Protein AF-A0A938R4E0-F1 (afdb_monomer)

Radius of gyration: 23.18 Å; Cα contacts (8 Å, |Δi|>4): 31; chains: 1; bounding box: 56×51×52 Å

Sequence (113 aa):
MLTLLISFLPQEAWILVLMAGGFLIMLGFRKLGFSLVGIMILLAIFFPFLESFVLALPAEIQGLLFLVFCFFVVRLLLGRRIFENILSRLIYDLIKIPFKFVAWFFRVPNRRA

Structure (mmCIF, N/CA/C/O backbone):
data_AF-A0A938R4E0-F1
#
_entry.id   AF-A0A938R4E0-F1
#
loop_
_atom_site.group_PDB
_atom_site.id
_atom_site.type_symbol
_atom_site.label_atom_id
_atom_site.label_alt_id
_atom_site.label_comp_id
_atom_site.label_asym_id
_atom_site.label_entity_id
_atom_site.label_seq_id
_atom_site.pdbx_PDB_ins_code
_atom_site.Cartn_x
_atom_site.Cartn_y
_atom_site.Cartn_z
_atom_site.occupancy
_atom_site.B_iso_or_equiv
_atom_site.auth_seq_id
_atom_site.auth_comp_id
_atom_site.auth_asym_id
_atom_site.auth_atom_id
_atom_site.pdbx_PDB_model_num
ATOM 1 N N . MET A 1 1 ? -4.375 -13.264 -14.484 1.00 43.12 1 MET A N 1
ATOM 2 C CA . MET A 1 1 ? -4.999 -12.601 -13.313 1.00 43.12 1 MET A CA 1
ATOM 3 C C . MET A 1 1 ? -4.132 -11.488 -12.730 1.00 43.12 1 MET A C 1
ATOM 5 O O . MET A 1 1 ? -4.697 -10.517 -12.258 1.00 43.12 1 MET A O 1
ATOM 9 N N . LEU A 1 2 ? -2.799 -11.529 -12.834 1.00 39.94 2 LEU A N 1
ATOM 10 C CA . LEU A 1 2 ? -1.953 -10.389 -12.445 1.00 39.94 2 LEU A CA 1
ATOM 11 C C . LEU A 1 2 ? -2.058 -9.174 -13.388 1.00 39.94 2 LEU A C 1
ATOM 13 O O . LEU A 1 2 ? -1.941 -8.032 -12.957 1.00 39.94 2 LEU A O 1
ATOM 17 N N . THR A 1 3 ? -2.436 -9.413 -14.645 1.00 46.31 3 THR A N 1
ATOM 18 C CA . THR A 1 3 ? -2.937 -8.389 -15.574 1.00 46.31 3 THR A CA 1
ATOM 19 C C . THR A 1 3 ? -4.152 -7.627 -15.033 1.00 46.31 3 THR A C 1
ATOM 21 O O . THR A 1 3 ? -4.302 -6.452 -15.350 1.00 46.31 3 THR A O 1
ATOM 24 N N . LEU A 1 4 ? -4.988 -8.236 -14.175 1.00 45.22 4 LEU A N 1
ATOM 25 C CA . LEU A 1 4 ? -6.089 -7.533 -13.494 1.00 45.22 4 LEU A CA 1
ATOM 26 C C . LEU A 1 4 ? -5.579 -6.614 -12.374 1.00 45.22 4 LEU A C 1
ATOM 28 O O . LEU A 1 4 ? -6.145 -5.562 -12.121 1.00 45.22 4 LEU A O 1
ATOM 32 N N . LEU A 1 5 ? -4.473 -6.982 -11.732 1.00 44.59 5 LEU A N 1
ATOM 33 C CA . LEU A 1 5 ? -3.858 -6.228 -10.639 1.00 44.59 5 LEU A CA 1
ATOM 34 C C . LEU A 1 5 ? -3.140 -4.967 -11.130 1.00 44.59 5 LEU A C 1
ATOM 36 O O . LEU A 1 5 ? -3.284 -3.903 -10.535 1.00 44.59 5 LEU A O 1
ATOM 40 N N . ILE A 1 6 ? -2.436 -5.076 -12.258 1.00 50.53 6 ILE A N 1
ATOM 41 C CA . ILE A 1 6 ? -1.841 -3.928 -12.954 1.00 50.53 6 ILE A CA 1
ATOM 42 C C . ILE A 1 6 ? -2.929 -3.062 -13.609 1.00 50.53 6 ILE A C 1
ATOM 44 O O . ILE A 1 6 ? -2.768 -1.853 -13.663 1.00 50.53 6 ILE A O 1
ATOM 48 N N . SER A 1 7 ? -4.072 -3.623 -14.024 1.00 45.19 7 SER A N 1
ATOM 49 C CA . SER A 1 7 ? -5.196 -2.818 -14.543 1.00 45.19 7 SER A CA 1
AT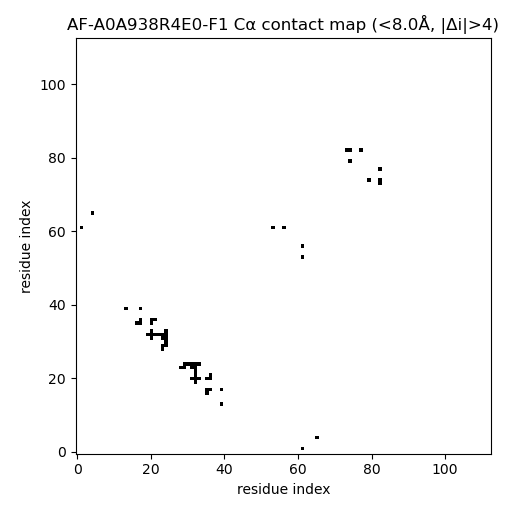OM 50 C C . SER A 1 7 ? -6.081 -2.177 -13.468 1.00 45.19 7 SER A C 1
ATOM 52 O O . SER A 1 7 ? -6.892 -1.316 -13.800 1.00 45.19 7 SER A O 1
ATOM 54 N N . PHE A 1 8 ? -5.908 -2.514 -12.184 1.00 46.16 8 PHE A N 1
ATOM 55 C CA . PHE A 1 8 ? -6.545 -1.776 -11.084 1.00 46.16 8 PHE A CA 1
ATOM 56 C C . PHE A 1 8 ? -5.854 -0.441 -10.777 1.00 46.16 8 PHE A C 1
ATOM 58 O O . PHE A 1 8 ? -6.477 0.438 -10.179 1.00 46.16 8 PHE A O 1
ATOM 65 N N . LEU A 1 9 ? -4.598 -0.264 -11.199 1.00 51.00 9 LEU A N 1
ATOM 66 C CA . LEU A 1 9 ? -3.961 1.045 -11.272 1.00 51.00 9 LEU A CA 1
ATOM 67 C C . LEU A 1 9 ? -3.902 1.440 -12.751 1.00 51.00 9 LEU A C 1
ATOM 69 O O . LEU A 1 9 ? -2.965 1.031 -13.437 1.00 51.00 9 LEU A O 1
ATOM 73 N N . PRO A 1 10 ? -4.896 2.194 -13.263 1.00 62.34 10 PRO A N 1
ATOM 74 C CA . PRO A 1 10 ? -4.833 2.717 -14.620 1.00 62.34 10 PRO A CA 1
ATOM 75 C C . PRO A 1 10 ? -3.446 3.329 -14.869 1.00 62.34 10 PRO A C 1
ATOM 77 O O . PRO A 1 10 ? -2.899 3.986 -13.977 1.00 62.34 10 PRO A O 1
ATOM 80 N N . GLN A 1 11 ? -2.843 3.115 -16.043 1.00 65.44 11 GLN A N 1
ATOM 81 C CA . GLN A 1 11 ? -1.557 3.748 -16.391 1.00 65.44 11 GLN A CA 1
ATOM 82 C C . GLN A 1 11 ? -1.627 5.281 -16.214 1.00 65.44 11 GLN A C 1
ATOM 84 O O . GLN A 1 11 ? -0.646 5.951 -15.903 1.00 65.44 11 GLN A O 1
ATOM 89 N N . GLU A 1 12 ? -2.836 5.818 -16.294 1.00 67.25 12 GLU A N 1
ATOM 90 C CA . GLU A 1 12 ? -3.243 7.193 -16.074 1.00 67.25 12 GLU A CA 1
ATOM 91 C C . GLU A 1 12 ? -3.109 7.643 -14.604 1.00 67.25 12 GLU A C 1
ATOM 93 O O . GLU A 1 12 ? -2.863 8.820 -14.330 1.00 67.25 12 GLU A O 1
ATOM 98 N N . ALA A 1 13 ? -3.207 6.728 -13.633 1.00 72.12 13 ALA A N 1
ATOM 99 C CA . ALA A 1 13 ? -3.071 7.041 -12.209 1.00 72.12 13 ALA A CA 1
ATOM 100 C C . ALA A 1 13 ? -1.653 7.507 -11.843 1.00 72.12 13 ALA A C 1
ATOM 102 O O . ALA A 1 13 ? -1.488 8.284 -10.903 1.00 72.12 13 ALA A O 1
ATOM 103 N N . TRP A 1 14 ? -0.639 7.113 -12.615 1.00 75.44 14 TRP A N 1
ATOM 104 C CA . TRP A 1 14 ? 0.738 7.572 -12.427 1.00 75.44 14 TRP A CA 1
ATOM 105 C C . TRP A 1 14 ? 0.844 9.087 -12.615 1.00 75.44 14 TRP A C 1
ATOM 107 O O . TRP A 1 14 ? 1.455 9.775 -11.798 1.00 75.44 14 TRP A O 1
ATOM 117 N N . ILE A 1 15 ? 0.172 9.618 -13.641 1.00 81.62 15 ILE A N 1
ATOM 118 C CA . ILE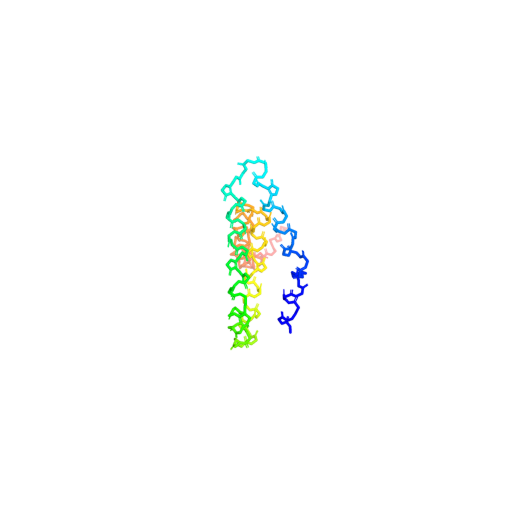 A 1 15 ? 0.130 11.054 -13.944 1.00 81.62 15 ILE A CA 1
ATOM 119 C C . ILE A 1 15 ? -0.595 11.806 -12.825 1.00 81.62 15 ILE A C 1
ATOM 121 O O . ILE A 1 15 ? -0.117 12.847 -12.373 1.00 81.62 15 ILE A O 1
ATOM 125 N N . LEU A 1 16 ? -1.708 11.259 -12.327 1.00 82.81 16 LEU A N 1
ATOM 126 C CA . LEU A 1 16 ? -2.472 11.859 -11.230 1.00 82.81 16 LEU A CA 1
ATOM 127 C C . LEU A 1 16 ? -1.659 11.943 -9.934 1.00 82.81 16 LEU A C 1
ATOM 129 O O . LEU A 1 16 ? -1.691 12.970 -9.256 1.00 82.81 16 LEU A O 1
ATOM 133 N N . VAL A 1 17 ? -0.898 10.899 -9.595 1.00 82.69 17 VAL A N 1
ATOM 134 C CA . VAL A 1 17 ? -0.045 10.908 -8.397 1.00 82.69 17 VAL A CA 1
ATOM 135 C C . VAL A 1 17 ? 1.110 11.902 -8.546 1.00 82.69 17 VAL A C 1
ATOM 137 O O . VAL A 1 17 ? 1.450 12.599 -7.587 1.00 82.69 17 VAL A O 1
ATOM 140 N N . LEU A 1 18 ? 1.672 12.036 -9.749 1.00 86.12 18 LEU A N 1
ATOM 141 C CA . LEU A 1 18 ? 2.715 13.021 -10.051 1.00 86.12 18 LEU A CA 1
ATOM 142 C C . LEU A 1 18 ? 2.179 14.458 -9.958 1.00 86.12 18 LEU A C 1
ATOM 144 O O . LEU A 1 18 ? 2.809 15.313 -9.333 1.00 86.12 18 LEU A O 1
ATOM 148 N N . MET A 1 19 ? 0.977 14.702 -10.491 1.00 87.88 19 MET A N 1
ATOM 149 C CA . MET A 1 19 ? 0.262 15.971 -10.335 1.00 87.88 19 MET A CA 1
ATOM 150 C C . MET A 1 19 ? -0.009 16.283 -8.860 1.00 87.88 19 MET A C 1
ATOM 152 O O . MET A 1 19 ? 0.300 17.383 -8.406 1.00 87.88 19 MET A O 1
ATOM 156 N N . ALA A 1 20 ? -0.514 15.319 -8.087 1.00 85.75 20 ALA A N 1
ATOM 157 C CA . ALA A 1 20 ? -0.751 15.485 -6.653 1.00 85.75 20 ALA A CA 1
ATOM 158 C C . ALA A 1 20 ? 0.546 15.804 -5.887 1.00 85.75 20 ALA A C 1
ATOM 160 O O . ALA A 1 20 ? 0.555 16.676 -5.017 1.00 85.75 20 ALA A O 1
ATOM 161 N N . GLY A 1 21 ? 1.658 15.152 -6.245 1.00 87.62 21 GLY A N 1
ATOM 162 C CA . GLY A 1 21 ? 2.987 15.465 -5.721 1.00 87.62 21 GLY A CA 1
ATOM 163 C C . GLY A 1 21 ? 3.403 16.910 -6.011 1.00 87.62 21 GLY A C 1
ATOM 164 O O . GLY A 1 21 ? 3.828 17.617 -5.097 1.00 87.62 21 GLY A O 1
ATOM 165 N N . GLY A 1 22 ? 3.211 17.379 -7.248 1.00 88.38 22 GLY A N 1
ATOM 166 C CA . GLY A 1 22 ? 3.464 18.770 -7.640 1.00 88.38 22 GLY A CA 1
ATOM 167 C C . GLY A 1 22 ? 2.612 19.777 -6.860 1.00 88.38 22 GLY A C 1
ATOM 168 O O . GLY A 1 22 ? 3.145 20.744 -6.312 1.00 88.38 22 GLY A O 1
ATOM 169 N N . PHE A 1 23 ? 1.312 19.506 -6.719 1.00 90.25 23 PHE A N 1
ATOM 170 C CA . PHE A 1 23 ? 0.403 20.325 -5.911 1.00 90.25 23 PHE A CA 1
ATOM 171 C C . PHE A 1 23 ? 0.830 20.392 -4.440 1.00 90.25 23 PHE A C 1
ATOM 173 O O . PHE A 1 23 ? 0.832 21.471 -3.849 1.00 90.25 23 PHE A O 1
ATOM 180 N N . LEU A 1 24 ? 1.260 19.275 -3.846 1.00 89.75 24 LEU A N 1
ATOM 181 C CA . LEU A 1 24 ? 1.760 19.250 -2.467 1.00 89.75 24 LEU A CA 1
ATOM 182 C C . LEU A 1 24 ? 3.019 20.108 -2.284 1.00 89.75 24 LEU A C 1
ATOM 184 O O . LEU A 1 24 ? 3.161 20.770 -1.255 1.00 89.75 24 LEU A O 1
ATOM 188 N N . ILE A 1 25 ? 3.917 20.133 -3.275 1.00 90.81 25 ILE A N 1
ATOM 189 C CA . ILE A 1 25 ? 5.102 21.005 -3.248 1.00 90.81 25 ILE A CA 1
ATOM 190 C C . ILE A 1 25 ? 4.678 22.479 -3.306 1.00 90.81 25 ILE A C 1
ATOM 192 O O . ILE A 1 25 ? 5.191 23.278 -2.518 1.00 90.81 25 ILE A O 1
ATOM 196 N N . MET A 1 26 ? 3.725 22.827 -4.181 1.00 93.62 26 MET A N 1
ATOM 197 C CA . MET A 1 26 ? 3.197 24.194 -4.310 1.00 93.62 26 MET A CA 1
ATOM 198 C C . MET A 1 26 ? 2.499 24.677 -3.032 1.00 93.62 26 MET A C 1
ATOM 200 O O . MET A 1 26 ? 2.697 25.817 -2.624 1.00 93.62 26 MET A O 1
ATOM 204 N N . LEU A 1 27 ? 1.755 23.801 -2.352 1.00 92.62 27 LEU A N 1
ATOM 205 C CA . LEU A 1 27 ? 1.075 24.099 -1.085 1.00 92.62 27 LEU A CA 1
ATOM 206 C C . LEU A 1 27 ? 2.025 24.193 0.128 1.00 92.62 27 LEU A C 1
ATOM 208 O O . LEU A 1 27 ? 1.573 24.414 1.247 1.00 92.62 27 LEU A O 1
ATOM 212 N N . GLY A 1 28 ? 3.337 24.020 -0.064 1.00 90.38 28 GLY A N 1
ATOM 213 C CA . GLY A 1 28 ? 4.340 24.133 1.001 1.00 90.38 28 GLY A CA 1
ATOM 214 C C . GLY A 1 28 ? 4.666 22.819 1.720 1.00 90.38 28 GLY A C 1
ATOM 215 O O . GLY A 1 28 ? 5.619 22.770 2.499 1.00 90.38 28 GLY A O 1
ATOM 216 N N . PHE A 1 29 ? 3.987 21.714 1.398 1.00 90.31 29 PHE A N 1
ATOM 217 C CA . PHE A 1 29 ? 4.267 20.373 1.931 1.00 90.31 29 PHE A CA 1
ATOM 218 C C . PHE A 1 29 ? 5.429 19.688 1.194 1.00 90.31 29 PHE A C 1
ATOM 220 O O . PHE A 1 29 ? 5.338 18.538 0.757 1.00 90.31 29 PHE A O 1
ATOM 227 N N . ARG A 1 30 ? 6.565 20.390 1.083 1.00 87.31 30 ARG A N 1
ATOM 228 C CA . ARG A 1 30 ? 7.726 19.988 0.266 1.00 87.31 30 ARG A CA 1
ATOM 229 C C . ARG A 1 30 ? 8.209 18.569 0.569 1.00 87.31 30 ARG A C 1
ATOM 231 O O . ARG A 1 30 ? 8.440 17.802 -0.355 1.00 87.31 30 ARG A O 1
ATOM 238 N N . LYS A 1 31 ? 8.313 18.187 1.847 1.00 84.94 31 LYS A N 1
ATOM 239 C CA . LYS A 1 31 ? 8.799 16.853 2.248 1.00 84.94 31 LYS A CA 1
ATOM 240 C C . LYS A 1 31 ? 7.897 15.721 1.741 1.00 84.94 31 LYS A C 1
ATOM 242 O O . LYS A 1 31 ? 8.410 14.716 1.263 1.00 84.94 31 LYS A O 1
ATOM 247 N N . LEU A 1 32 ? 6.575 15.890 1.821 1.00 79.25 32 LEU A N 1
ATOM 248 C CA . LEU A 1 32 ? 5.615 14.894 1.334 1.00 79.25 32 LEU A CA 1
ATOM 249 C C . LEU A 1 32 ? 5.598 14.845 -0.194 1.00 79.25 32 LEU A C 1
ATOM 251 O O . LEU A 1 32 ? 5.644 13.760 -0.763 1.00 79.25 32 LEU A O 1
ATOM 255 N N . GLY A 1 33 ? 5.603 16.007 -0.850 1.00 83.62 33 GLY A N 1
ATOM 256 C CA . GLY A 1 33 ? 5.623 16.091 -2.308 1.00 83.62 33 GLY A CA 1
ATOM 257 C C . GLY A 1 33 ? 6.893 15.498 -2.929 1.00 83.62 33 GLY A C 1
ATOM 258 O O . GLY A 1 33 ? 6.799 14.648 -3.810 1.00 83.62 33 GLY A O 1
ATOM 259 N N . PHE A 1 34 ? 8.080 15.849 -2.416 1.00 86.06 34 PHE A N 1
ATOM 260 C CA . PHE A 1 34 ? 9.341 15.245 -2.869 1.00 86.06 34 PHE A CA 1
ATOM 261 C C . PHE A 1 34 ? 9.414 13.749 -2.560 1.00 86.06 34 PHE A C 1
ATOM 263 O O . PHE A 1 34 ? 9.911 12.989 -3.386 1.00 86.06 34 PHE A O 1
ATOM 270 N N . SER A 1 35 ? 8.894 13.307 -1.409 1.00 83.25 35 SER A N 1
ATOM 271 C CA . SER A 1 35 ? 8.820 11.878 -1.091 1.00 83.25 35 SER A CA 1
ATOM 272 C C . SER A 1 35 ? 7.929 11.127 -2.079 1.00 83.25 35 SER A C 1
ATOM 274 O O . SER A 1 35 ? 8.310 10.051 -2.524 1.00 83.25 35 SER A O 1
ATOM 276 N N . LEU A 1 36 ? 6.767 11.679 -2.438 1.00 83.19 36 LEU A N 1
ATOM 277 C CA . LEU A 1 36 ? 5.850 11.080 -3.411 1.00 83.19 36 LEU A CA 1
ATOM 278 C C . LEU A 1 36 ? 6.480 10.978 -4.801 1.00 83.19 36 LEU A C 1
ATOM 280 O O . LEU A 1 36 ? 6.480 9.903 -5.395 1.00 83.19 36 LEU A O 1
ATOM 284 N N . VAL A 1 37 ? 7.064 12.073 -5.292 1.00 85.44 37 VAL A N 1
ATOM 285 C CA . VAL A 1 37 ? 7.730 12.103 -6.603 1.00 85.44 37 VAL A CA 1
ATOM 286 C C . VAL A 1 37 ? 8.940 11.166 -6.623 1.00 85.44 37 VAL A C 1
ATOM 288 O O . VAL A 1 37 ? 9.108 10.401 -7.569 1.00 85.44 37 VAL A O 1
ATOM 291 N N . GLY A 1 38 ? 9.754 11.164 -5.565 1.00 85.88 38 GLY A N 1
ATOM 292 C CA . GLY A 1 38 ? 10.917 10.283 -5.450 1.00 85.88 38 GLY A CA 1
ATOM 293 C C . GLY A 1 38 ? 10.537 8.803 -5.436 1.00 85.88 38 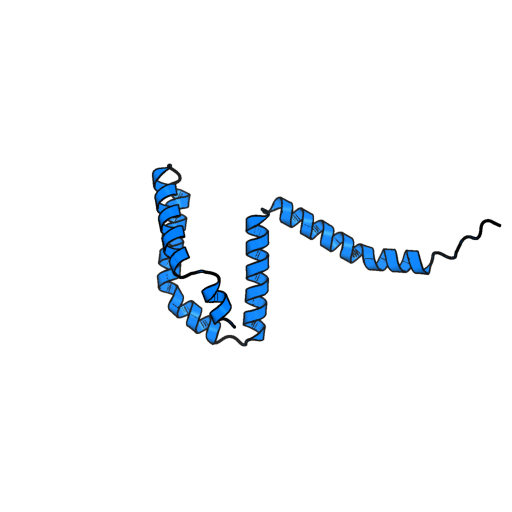GLY A C 1
ATOM 294 O O . GLY A 1 38 ? 11.147 8.011 -6.152 1.00 85.88 38 GLY A O 1
ATOM 295 N N . ILE A 1 39 ? 9.494 8.437 -4.681 1.00 81.00 39 ILE A N 1
ATOM 296 C CA . ILE A 1 39 ? 8.953 7.070 -4.674 1.00 81.00 39 ILE A CA 1
ATOM 297 C C . ILE A 1 39 ? 8.479 6.682 -6.075 1.00 81.00 39 ILE A C 1
ATOM 299 O O . ILE A 1 39 ? 8.797 5.586 -6.515 1.00 81.00 39 ILE A O 1
ATOM 303 N N . MET A 1 40 ? 7.779 7.570 -6.788 1.00 81.81 40 MET A N 1
ATOM 304 C CA . MET A 1 40 ? 7.281 7.302 -8.143 1.00 81.81 40 MET A CA 1
ATOM 305 C C . MET A 1 40 ? 8.406 7.073 -9.155 1.00 81.81 40 MET A C 1
ATOM 307 O O . MET A 1 40 ? 8.333 6.129 -9.936 1.00 81.81 40 MET A O 1
ATOM 311 N N . ILE A 1 41 ? 9.465 7.888 -9.119 1.00 84.69 41 ILE A N 1
ATOM 312 C CA . ILE A 1 41 ? 10.627 7.725 -10.007 1.00 84.69 41 ILE A CA 1
ATOM 313 C C . ILE A 1 41 ? 11.334 6.395 -9.724 1.00 84.69 41 ILE A C 1
ATOM 315 O O . ILE A 1 41 ? 11.644 5.652 -10.653 1.00 84.69 41 ILE A O 1
ATOM 319 N N . LEU A 1 42 ? 11.548 6.065 -8.446 1.00 82.00 42 LEU A N 1
ATOM 320 C CA . LEU A 1 42 ? 12.100 4.767 -8.052 1.00 82.00 42 LEU A CA 1
ATOM 321 C C . LEU A 1 42 ? 11.218 3.619 -8.544 1.00 82.00 42 LEU A C 1
ATOM 323 O O . LEU A 1 42 ? 11.725 2.678 -9.145 1.00 82.00 42 LEU A O 1
ATOM 327 N N . LEU A 1 43 ? 9.903 3.712 -8.342 1.00 79.69 43 LEU A N 1
ATOM 328 C CA . LEU A 1 43 ? 8.959 2.697 -8.797 1.00 79.69 43 LEU A CA 1
ATOM 329 C C . LEU A 1 43 ? 9.001 2.523 -10.312 1.00 79.69 43 LEU A C 1
ATOM 331 O O . LEU A 1 43 ? 9.009 1.388 -10.759 1.00 79.69 43 LEU A O 1
ATOM 335 N N . ALA A 1 44 ? 9.093 3.604 -11.090 1.00 79.88 44 ALA A N 1
ATOM 336 C CA . ALA A 1 44 ? 9.185 3.537 -12.547 1.00 79.88 44 ALA A CA 1
ATOM 337 C C . ALA A 1 44 ? 10.463 2.824 -13.024 1.00 79.88 44 ALA A C 1
ATOM 339 O O . ALA A 1 44 ? 10.409 2.016 -13.948 1.00 79.88 44 ALA A O 1
ATOM 340 N N . ILE A 1 45 ? 11.602 3.074 -12.369 1.00 84.38 45 ILE A N 1
ATOM 341 C CA . ILE A 1 45 ? 12.883 2.424 -12.699 1.00 84.38 45 ILE A CA 1
ATOM 342 C C . ILE A 1 45 ? 12.867 0.941 -12.302 1.00 84.38 45 ILE A C 1
ATOM 344 O O . ILE A 1 45 ? 13.358 0.090 -13.042 1.00 84.38 45 ILE A O 1
ATOM 348 N N . PHE A 1 46 ? 12.300 0.622 -11.137 1.00 78.31 46 PHE A N 1
ATOM 349 C CA . PHE A 1 46 ? 12.244 -0.744 -10.614 1.00 78.31 46 PHE A CA 1
ATOM 350 C C . PHE A 1 46 ? 11.053 -1.559 -11.135 1.00 78.31 46 PHE A C 1
ATOM 352 O O . PHE A 1 46 ? 11.039 -2.775 -10.959 1.00 78.31 46 PHE A O 1
ATOM 359 N N . PHE A 1 47 ? 10.081 -0.933 -11.800 1.00 77.50 47 PHE A N 1
ATOM 360 C CA . PHE A 1 47 ? 8.898 -1.591 -12.353 1.00 77.50 47 PHE A CA 1
ATOM 361 C C . PHE A 1 47 ? 9.220 -2.823 -13.215 1.00 77.50 47 PHE A C 1
ATOM 363 O O . PHE A 1 47 ? 8.691 -3.886 -12.897 1.00 77.50 47 PHE A O 1
ATOM 370 N N . PRO A 1 48 ? 10.118 -2.766 -14.224 1.00 78.00 48 PRO A N 1
ATOM 371 C CA . PRO A 1 48 ? 10.426 -3.942 -15.047 1.00 78.00 48 PRO A CA 1
ATOM 372 C C . PRO A 1 48 ? 11.027 -5.106 -14.239 1.00 78.00 48 PRO A C 1
ATOM 374 O O . PRO A 1 48 ? 10.800 -6.278 -14.551 1.00 78.00 48 PRO A O 1
ATOM 377 N N . PHE A 1 49 ? 11.758 -4.801 -13.162 1.00 80.88 49 PHE A N 1
ATOM 378 C CA . PHE A 1 49 ? 12.304 -5.813 -12.255 1.00 80.88 49 PHE A CA 1
ATOM 379 C C . PHE A 1 49 ? 11.219 -6.416 -11.361 1.00 80.88 49 PHE A C 1
ATOM 381 O O . PHE A 1 49 ? 11.193 -7.629 -11.163 1.00 80.88 49 PHE A O 1
ATOM 388 N N . LEU A 1 50 ? 10.307 -5.585 -10.847 1.00 75.06 50 LEU A N 1
ATOM 389 C CA . LEU A 1 50 ? 9.166 -6.029 -10.046 1.00 75.06 50 LEU A CA 1
ATOM 390 C C . LEU A 1 50 ? 8.212 -6.896 -10.866 1.00 75.06 50 LEU A C 1
ATOM 392 O O . LEU A 1 50 ? 7.783 -7.938 -10.385 1.00 75.06 50 LEU A O 1
ATOM 396 N N . GLU A 1 51 ? 7.921 -6.508 -12.104 1.00 77.62 51 GLU A N 1
ATOM 397 C CA . GLU A 1 51 ? 7.072 -7.279 -13.010 1.00 77.62 51 GLU A CA 1
ATOM 398 C C . GLU A 1 51 ? 7.673 -8.663 -13.283 1.00 77.62 51 GLU A C 1
ATOM 400 O O . GLU A 1 51 ? 7.008 -9.679 -13.077 1.00 77.62 51 GLU A O 1
ATOM 405 N N . SER A 1 52 ? 8.960 -8.716 -13.634 1.00 78.94 52 SER A N 1
ATOM 406 C CA . SER A 1 52 ? 9.671 -9.977 -13.877 1.00 78.94 52 SER A CA 1
ATOM 407 C C . SER A 1 52 ? 9.717 -10.870 -12.631 1.00 78.94 52 SER A C 1
ATOM 409 O O . SER A 1 52 ? 9.496 -12.077 -12.718 1.00 78.94 52 SER A O 1
ATOM 411 N N . PHE A 1 53 ? 9.960 -10.281 -11.455 1.00 80.19 53 PHE A N 1
ATOM 412 C CA . PHE A 1 53 ? 9.982 -11.006 -10.183 1.00 80.19 53 PHE A CA 1
ATOM 413 C C . PHE A 1 53 ? 8.608 -11.577 -9.828 1.00 80.19 53 PHE A C 1
ATOM 415 O O . PHE A 1 53 ? 8.491 -12.721 -9.395 1.00 80.19 53 PHE A O 1
ATOM 422 N N . VAL A 1 54 ? 7.552 -10.793 -10.036 1.00 73.81 54 VAL A N 1
ATOM 423 C CA . VAL A 1 54 ? 6.185 -11.200 -9.722 1.00 73.81 54 VAL A CA 1
ATOM 424 C C . VAL A 1 54 ? 5.688 -12.278 -10.688 1.00 73.81 54 VAL A C 1
ATOM 426 O O . VAL A 1 54 ? 5.035 -13.223 -10.249 1.00 73.81 54 VAL A O 1
ATOM 429 N N . LEU A 1 55 ? 6.035 -12.194 -11.975 1.00 78.44 55 LEU A N 1
ATOM 430 C CA . LEU A 1 55 ? 5.713 -13.229 -12.963 1.00 78.44 55 LEU A CA 1
ATOM 431 C C . LEU A 1 55 ? 6.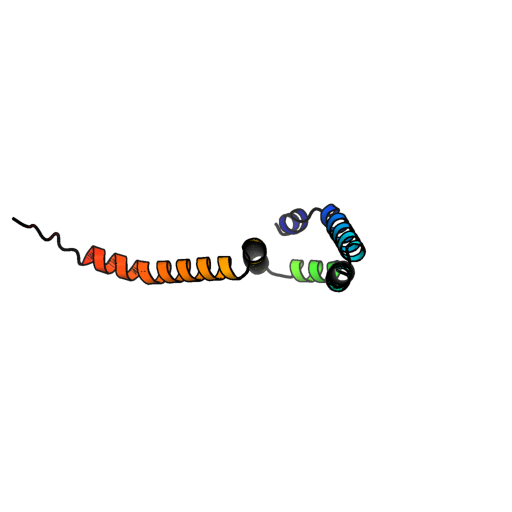448 -14.549 -12.704 1.00 78.44 55 LEU A C 1
ATOM 433 O O . LEU A 1 55 ? 5.916 -15.606 -13.030 1.00 78.44 55 LEU A O 1
ATOM 437 N N . ALA A 1 56 ? 7.631 -14.498 -12.088 1.00 84.62 56 ALA A N 1
ATOM 438 C CA . ALA A 1 56 ? 8.368 -15.690 -11.677 1.00 84.62 56 ALA A CA 1
ATOM 439 C C . ALA A 1 56 ? 7.758 -16.390 -10.445 1.00 84.62 56 ALA A C 1
ATOM 441 O O . ALA A 1 56 ? 8.137 -17.522 -10.139 1.00 84.62 56 ALA A O 1
ATOM 442 N N . LEU A 1 57 ? 6.829 -15.745 -9.727 1.00 80.62 57 LEU A N 1
ATOM 443 C CA . LEU A 1 57 ? 6.180 -16.344 -8.563 1.00 80.62 57 LEU A CA 1
ATOM 444 C C . LEU A 1 57 ? 5.044 -17.302 -8.966 1.00 80.62 57 LEU A C 1
ATOM 446 O O . LEU A 1 57 ? 4.266 -16.992 -9.870 1.00 80.62 57 LEU A O 1
ATOM 450 N N . PRO A 1 58 ? 4.875 -18.419 -8.235 1.00 86.38 58 PRO A N 1
ATOM 451 C CA . PRO A 1 58 ? 3.691 -19.267 -8.320 1.00 86.38 58 PRO A CA 1
ATOM 452 C C . PRO A 1 58 ? 2.393 -18.478 -8.095 1.00 86.38 58 PRO A C 1
ATOM 454 O O . PRO A 1 58 ? 2.347 -17.532 -7.298 1.00 86.38 58 PRO A O 1
ATOM 457 N N . ALA A 1 59 ? 1.317 -18.892 -8.767 1.00 81.56 59 ALA A N 1
ATOM 458 C CA . ALA A 1 59 ? 0.030 -18.197 -8.739 1.00 81.56 59 ALA A CA 1
ATOM 459 C C . ALA A 1 59 ? -0.584 -18.121 -7.327 1.00 81.56 59 ALA A C 1
ATOM 461 O O . ALA A 1 59 ? -1.257 -17.143 -6.993 1.00 81.56 59 ALA A O 1
ATOM 462 N N . GLU A 1 60 ? -0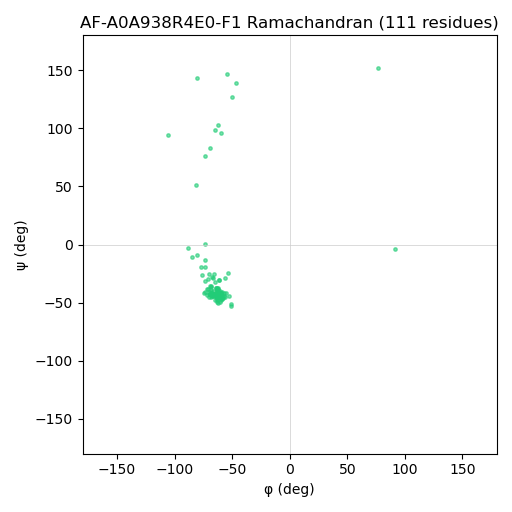.315 -19.107 -6.470 1.00 84.00 60 GLU A N 1
ATOM 463 C CA . GLU A 1 60 ? -0.771 -19.122 -5.078 1.00 84.00 60 GLU A CA 1
ATOM 464 C C . GLU A 1 60 ? -0.147 -17.971 -4.276 1.00 84.00 60 GLU A C 1
ATOM 466 O O . GLU A 1 60 ? -0.832 -17.291 -3.508 1.00 84.00 60 GLU A O 1
ATOM 471 N N . ILE A 1 61 ? 1.146 -17.708 -4.496 1.00 79.81 61 ILE A N 1
ATOM 472 C CA . ILE A 1 61 ? 1.887 -16.645 -3.805 1.00 79.81 61 ILE A CA 1
ATOM 473 C C . ILE A 1 61 ? 1.437 -15.271 -4.305 1.00 79.81 61 ILE A C 1
ATOM 475 O O . ILE A 1 61 ? 1.275 -14.349 -3.506 1.00 79.81 61 ILE A O 1
ATOM 479 N N . GLN A 1 62 ? 1.166 -15.142 -5.607 1.00 76.50 62 GLN A N 1
ATOM 480 C CA . GLN A 1 62 ? 0.606 -13.919 -6.188 1.00 76.50 62 GLN A CA 1
ATOM 481 C C . GLN A 1 62 ? -0.751 -13.558 -5.559 1.00 76.50 62 GLN A C 1
ATOM 483 O O . GLN A 1 62 ? -0.980 -12.400 -5.204 1.00 76.50 62 GLN A O 1
ATOM 488 N N . GLY A 1 63 ? -1.635 -14.545 -5.367 1.00 76.56 63 GLY A N 1
ATOM 489 C CA . GLY A 1 63 ? -2.922 -14.341 -4.693 1.00 76.56 63 GLY A CA 1
ATOM 490 C C . GLY A 1 63 ? -2.768 -13.904 -3.232 1.00 76.56 63 GLY A C 1
ATOM 491 O O . GLY A 1 63 ? -3.498 -13.034 -2.754 1.00 76.56 63 GLY A O 1
ATOM 492 N N . LEU A 1 64 ? -1.772 -14.449 -2.533 1.00 79.12 64 LEU A N 1
ATOM 493 C CA . LEU A 1 64 ? -1.457 -14.085 -1.151 1.00 79.12 64 LEU A CA 1
ATOM 494 C C . LEU A 1 64 ? -0.926 -12.645 -1.053 1.00 79.12 64 LEU A C 1
ATOM 496 O O . LEU A 1 64 ? -1.391 -11.869 -0.219 1.00 79.12 64 LEU A O 1
ATOM 500 N N . LEU A 1 65 ? -0.027 -12.256 -1.961 1.00 78.00 65 LEU A N 1
ATOM 501 C CA . LEU A 1 65 ? 0.454 -10.878 -2.119 1.00 78.00 65 LEU A CA 1
ATOM 502 C C . LEU A 1 65 ? -0.694 -9.896 -2.368 1.00 78.00 65 LEU A C 1
ATOM 504 O O . LEU A 1 65 ? -0.721 -8.820 -1.770 1.00 78.00 65 LEU A O 1
ATOM 508 N N . PHE A 1 66 ? -1.668 -10.277 -3.198 1.00 77.69 66 PHE A N 1
ATOM 509 C CA . PHE A 1 66 ? -2.850 -9.457 -3.450 1.00 77.69 66 PHE A CA 1
ATOM 510 C C . PHE A 1 66 ? -3.693 -9.243 -2.194 1.00 77.69 66 PHE A C 1
ATOM 512 O O . PHE A 1 66 ? -4.060 -8.113 -1.874 1.00 77.69 66 PHE A O 1
ATOM 519 N N . LEU A 1 67 ? -3.955 -10.317 -1.449 1.00 78.06 67 LEU A N 1
ATOM 520 C CA . LEU A 1 67 ? -4.681 -10.249 -0.183 1.00 78.06 67 LEU A CA 1
ATOM 521 C C . LEU A 1 67 ? -3.992 -9.310 0.810 1.00 78.06 67 LEU A C 1
ATOM 523 O O . LEU A 1 67 ? -4.651 -8.466 1.421 1.00 78.06 67 LEU A O 1
ATOM 527 N N . VAL A 1 68 ? -2.666 -9.413 0.928 1.00 78.75 68 VAL A N 1
ATOM 528 C CA . VAL A 1 68 ? -1.865 -8.521 1.777 1.00 78.75 68 VAL A CA 1
ATOM 529 C C . VAL A 1 68 ? -1.959 -7.073 1.294 1.00 78.75 68 VAL A C 1
ATOM 531 O O . VAL A 1 68 ? -2.141 -6.174 2.115 1.00 78.75 68 VAL A O 1
ATOM 534 N N . PHE A 1 69 ? -1.890 -6.831 -0.016 1.00 75.00 69 PHE A N 1
ATOM 535 C CA . PHE A 1 69 ? -2.022 -5.491 -0.586 1.00 75.00 69 PHE A CA 1
ATOM 536 C C . PHE A 1 69 ? -3.397 -4.875 -0.294 1.00 75.00 69 PHE A C 1
ATOM 538 O O . PHE A 1 69 ? -3.467 -3.772 0.247 1.00 75.00 69 PHE A O 1
ATOM 545 N N . CYS A 1 70 ? -4.490 -5.600 -0.558 1.00 77.44 70 CYS A N 1
ATOM 546 C CA . CYS A 1 70 ? -5.848 -5.157 -0.229 1.00 77.44 70 CYS A CA 1
ATOM 547 C C . CYS A 1 70 ? -5.993 -4.842 1.264 1.00 77.44 70 CYS A C 1
ATOM 549 O O . CYS A 1 70 ? -6.524 -3.793 1.629 1.00 77.44 70 CYS A O 1
ATOM 551 N N . PHE A 1 71 ? -5.471 -5.712 2.130 1.00 77.06 71 PHE A N 1
ATOM 552 C CA . PHE A 1 71 ? -5.462 -5.493 3.574 1.00 77.06 71 PHE A CA 1
ATOM 553 C C . PHE A 1 71 ? -4.718 -4.203 3.950 1.00 77.06 71 PHE A C 1
ATOM 555 O O . PHE A 1 71 ? -5.186 -3.429 4.787 1.00 77.06 71 PHE A O 1
ATOM 562 N N . PHE A 1 72 ? -3.586 -3.928 3.298 1.00 74.56 72 PHE A N 1
ATOM 563 C CA . PHE A 1 72 ? -2.802 -2.718 3.528 1.00 74.56 72 PHE A CA 1
ATOM 564 C C . PHE A 1 72 ? -3.526 -1.450 3.060 1.00 74.56 72 PHE A C 1
ATOM 566 O O . PHE A 1 72 ? -3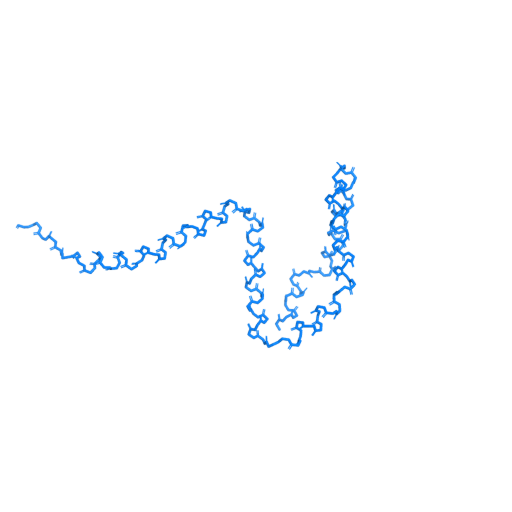.529 -0.454 3.780 1.00 74.56 72 PHE A O 1
ATOM 573 N N . VAL A 1 73 ? -4.180 -1.488 1.895 1.00 71.12 73 VAL A N 1
ATOM 574 C CA . VAL A 1 73 ? -4.977 -0.366 1.367 1.00 71.12 73 VAL A CA 1
ATOM 575 C C . VAL A 1 73 ? -6.158 -0.064 2.285 1.00 71.12 73 VAL A C 1
ATOM 577 O O . VAL A 1 73 ? -6.372 1.090 2.649 1.00 71.12 73 VAL A O 1
ATOM 580 N N . VAL A 1 74 ? -6.880 -1.091 2.738 1.00 73.12 74 VAL A N 1
ATOM 581 C CA . VAL A 1 74 ? -7.974 -0.935 3.708 1.00 73.12 74 VAL A CA 1
ATOM 582 C C . VAL A 1 74 ? -7.458 -0.323 5.013 1.00 73.12 74 VAL A C 1
ATOM 584 O O . VAL A 1 74 ? -8.069 0.605 5.542 1.00 73.12 74 VAL A O 1
ATOM 587 N N . ARG A 1 75 ? -6.299 -0.776 5.508 1.00 71.00 75 ARG A N 1
ATOM 588 C CA . ARG A 1 75 ? -5.642 -0.190 6.685 1.00 71.00 75 ARG A CA 1
ATOM 589 C C . ARG A 1 75 ? -5.244 1.273 6.470 1.00 71.00 75 ARG A C 1
ATOM 591 O O . ARG A 1 75 ? -5.347 2.067 7.406 1.00 71.00 75 ARG A O 1
ATOM 598 N N . LEU A 1 76 ? -4.781 1.627 5.274 1.00 71.56 76 LEU A N 1
ATOM 599 C CA . LEU A 1 76 ? -4.393 2.991 4.920 1.00 71.56 76 LEU A CA 1
ATOM 600 C C . LEU A 1 76 ? -5.617 3.919 4.856 1.00 71.56 76 LEU A C 1
ATOM 602 O O . LEU A 1 76 ? -5.579 5.001 5.436 1.00 71.56 76 LEU A O 1
ATOM 606 N N . LEU A 1 77 ? -6.706 3.471 4.221 1.00 71.94 77 LEU A N 1
ATOM 607 C CA . LEU A 1 77 ? -7.951 4.231 4.050 1.00 71.94 77 LEU A CA 1
ATOM 608 C C . LEU A 1 77 ? -8.725 4.416 5.358 1.00 71.94 77 LEU A C 1
ATOM 610 O O . LEU A 1 77 ? -9.184 5.516 5.651 1.00 71.94 77 LEU A O 1
ATOM 614 N N . LEU A 1 78 ? -8.863 3.358 6.161 1.00 73.81 78 LEU A N 1
ATOM 615 C CA . LEU A 1 78 ? -9.541 3.439 7.459 1.00 73.81 78 LEU A CA 1
ATOM 616 C C . LEU A 1 78 ? -8.683 4.170 8.501 1.00 73.81 78 LEU A C 1
ATOM 618 O O . LEU A 1 78 ? -9.194 4.652 9.504 1.00 73.81 78 LEU A O 1
ATOM 622 N N . GLY A 1 79 ? -7.375 4.275 8.278 1.00 68.44 79 GLY A N 1
ATOM 623 C CA . GLY A 1 79 ? -6.446 4.827 9.247 1.00 68.44 79 GLY A CA 1
ATOM 624 C C . GLY A 1 79 ? -6.137 3.842 10.378 1.00 68.44 79 GLY A C 1
ATOM 625 O O . GLY A 1 79 ? -6.930 2.980 10.768 1.00 68.44 79 GLY A O 1
ATOM 626 N N . ARG A 1 80 ? -4.933 3.988 10.940 1.00 73.94 80 ARG A N 1
ATOM 627 C CA . ARG A 1 80 ? -4.329 3.003 11.849 1.00 73.94 80 ARG A CA 1
ATOM 628 C C . ARG A 1 80 ? -5.212 2.657 13.059 1.00 73.94 80 ARG A C 1
ATOM 630 O O . ARG A 1 80 ? -5.342 1.482 13.377 1.00 73.94 80 ARG A O 1
ATOM 637 N N . ARG A 1 81 ? -5.862 3.653 13.676 1.00 74.12 81 ARG A N 1
ATOM 638 C CA . ARG A 1 81 ? -6.725 3.458 14.860 1.00 74.12 81 ARG A CA 1
ATOM 639 C C . ARG A 1 81 ? -8.024 2.712 14.561 1.00 74.12 81 ARG A C 1
ATOM 641 O O . ARG A 1 81 ? -8.424 1.866 15.352 1.00 74.12 81 ARG A O 1
ATOM 648 N N . ILE A 1 82 ? -8.698 3.029 13.453 1.00 75.00 82 ILE A N 1
ATOM 649 C CA . ILE A 1 82 ? -9.970 2.374 13.104 1.00 75.00 82 ILE A CA 1
ATOM 650 C C . ILE A 1 82 ? -9.694 0.917 12.745 1.00 75.00 82 ILE A C 1
ATOM 652 O O . ILE A 1 82 ? -10.414 0.024 13.185 1.00 75.00 82 ILE A O 1
ATOM 656 N N . PHE A 1 83 ? -8.605 0.677 12.017 1.00 69.88 83 PHE A N 1
ATOM 657 C CA . PHE A 1 83 ? -8.179 -0.667 11.675 1.00 69.88 83 PHE A CA 1
ATOM 658 C C . PHE A 1 83 ? -7.802 -1.499 12.905 1.00 69.88 83 PHE A C 1
ATOM 660 O O . PHE A 1 83 ? -8.251 -2.635 13.021 1.00 69.88 83 PHE A O 1
ATOM 667 N N . GLU A 1 84 ? -7.036 -0.932 13.844 1.00 77.56 84 GLU A N 1
ATOM 668 C CA . GLU A 1 84 ? -6.716 -1.591 15.117 1.00 77.56 84 GLU A CA 1
ATOM 669 C C . GLU A 1 84 ? -8.000 -1.933 15.888 1.00 77.56 84 GLU A C 1
ATOM 671 O O . GLU A 1 84 ? -8.173 -3.086 16.262 1.00 77.56 84 GLU A O 1
ATOM 676 N N . ASN A 1 85 ? -8.960 -1.007 16.005 1.00 80.62 85 ASN A N 1
ATOM 677 C CA . ASN A 1 85 ? -10.247 -1.277 16.657 1.00 80.62 85 ASN A CA 1
ATOM 678 C C . ASN A 1 85 ? -11.056 -2.389 15.973 1.00 80.62 85 ASN A C 1
ATOM 680 O O . ASN A 1 85 ? -11.632 -3.233 16.660 1.00 80.62 85 ASN A O 1
ATOM 684 N N . ILE A 1 86 ? -11.117 -2.403 14.636 1.00 79.62 86 ILE A N 1
ATOM 685 C CA . ILE A 1 86 ? -11.820 -3.451 13.883 1.00 79.62 86 ILE A CA 1
ATOM 686 C C . ILE A 1 86 ? -11.124 -4.793 14.096 1.00 79.62 86 ILE A C 1
ATOM 688 O O . ILE A 1 86 ? -11.793 -5.763 14.435 1.00 79.62 86 ILE A O 1
ATOM 692 N N . LEU A 1 87 ? -9.796 -4.843 13.963 1.00 80.06 87 LEU A N 1
ATOM 693 C CA . LEU A 1 87 ? -9.014 -6.063 14.142 1.00 80.06 87 LEU A CA 1
ATOM 694 C C . LEU A 1 87 ? -9.163 -6.609 15.568 1.00 80.06 87 LEU A C 1
ATOM 696 O O . LEU A 1 87 ? -9.418 -7.797 15.743 1.00 80.06 87 LEU A O 1
ATOM 700 N N . SER A 1 88 ? -9.080 -5.744 16.584 1.00 80.38 88 SER A N 1
ATOM 701 C CA . SER A 1 88 ? -9.295 -6.117 17.986 1.00 80.38 88 SER A CA 1
ATOM 702 C C . SER A 1 88 ? -10.692 -6.686 18.212 1.00 80.38 88 SER A C 1
ATOM 704 O O . SER A 1 88 ? -10.840 -7.690 18.905 1.00 80.38 88 SER A O 1
ATOM 706 N N . ARG A 1 89 ? -11.719 -6.080 17.605 1.00 81.75 89 ARG A N 1
ATOM 707 C CA . ARG A 1 89 ? -13.107 -6.546 17.716 1.00 81.75 89 AR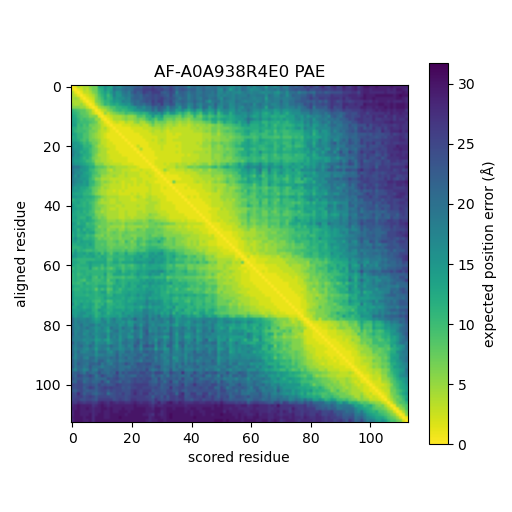G A CA 1
ATOM 708 C C . ARG A 1 89 ? -13.313 -7.883 17.007 1.00 81.75 89 ARG A C 1
ATOM 710 O O . ARG A 1 89 ? -13.975 -8.755 17.553 1.00 81.75 89 ARG A O 1
ATOM 717 N N . LEU A 1 90 ? -12.689 -8.062 15.846 1.00 81.62 90 LEU A N 1
ATOM 718 C CA . LEU A 1 90 ? -12.761 -9.284 15.049 1.00 81.62 90 LEU A CA 1
ATOM 719 C C . LEU A 1 90 ? -12.051 -10.447 15.758 1.00 81.62 90 LEU A C 1
ATOM 721 O O . LEU A 1 90 ? -12.620 -11.528 15.859 1.00 81.62 90 LEU A O 1
ATOM 725 N N . ILE A 1 91 ? -10.868 -10.209 16.337 1.00 83.06 91 ILE A N 1
ATOM 726 C CA . ILE A 1 91 ? -10.158 -11.181 17.187 1.00 83.06 91 ILE A CA 1
ATOM 727 C C . ILE A 1 91 ? -10.993 -11.519 18.426 1.00 83.06 91 ILE A C 1
ATOM 729 O O . ILE A 1 91 ? -11.143 -12.691 18.768 1.00 83.06 91 ILE A O 1
ATOM 733 N N . TYR A 1 92 ? -11.568 -10.510 19.084 1.00 83.56 92 TYR A N 1
ATOM 734 C CA . TYR A 1 92 ? -12.424 -10.718 20.249 1.00 83.56 92 TYR A CA 1
ATOM 735 C C . TYR A 1 92 ? -13.661 -11.560 19.909 1.00 83.56 92 TYR A C 1
ATOM 737 O O . TYR A 1 92 ? -13.993 -12.483 20.652 1.00 83.56 92 TYR A O 1
ATOM 745 N N . ASP A 1 93 ? -14.311 -11.302 18.773 1.00 79.88 93 ASP A N 1
ATOM 746 C CA . ASP A 1 93 ? -15.446 -12.099 18.306 1.00 79.88 93 ASP A CA 1
ATOM 747 C C . ASP A 1 93 ? -15.025 -13.527 17.938 1.00 79.88 93 ASP A C 1
ATOM 749 O O . ASP A 1 93 ? -15.713 -14.474 18.326 1.00 79.88 93 ASP A O 1
ATOM 753 N N . LEU A 1 94 ? -13.865 -13.708 17.296 1.00 83.06 94 LEU A N 1
ATOM 754 C CA . LEU A 1 94 ? -13.318 -15.028 16.968 1.00 83.06 94 LEU A CA 1
ATOM 755 C C . LEU A 1 94 ? -13.062 -15.872 18.222 1.00 83.06 94 LEU A C 1
ATOM 757 O O . LEU A 1 94 ? -13.429 -17.044 18.271 1.00 83.06 94 LEU A O 1
ATOM 761 N N . ILE A 1 95 ? -12.492 -15.256 19.260 1.00 82.62 95 ILE A N 1
ATOM 762 C CA . ILE A 1 95 ? -12.257 -15.898 20.558 1.00 82.62 95 ILE A CA 1
ATOM 763 C C . ILE A 1 95 ? -13.583 -16.179 21.270 1.00 82.62 95 ILE A C 1
ATOM 765 O O . ILE A 1 95 ? -13.715 -17.198 21.937 1.00 82.62 95 ILE A O 1
ATOM 769 N N . LYS A 1 96 ? -14.588 -15.306 21.139 1.00 80.44 96 LYS A N 1
ATOM 770 C CA . LYS A 1 96 ? -15.875 -15.439 21.839 1.00 80.44 96 LYS A CA 1
ATOM 771 C C . LYS A 1 96 ? -16.800 -16.492 21.226 1.00 80.44 96 LYS A C 1
ATOM 773 O O . LYS A 1 96 ? -17.636 -17.036 21.948 1.00 80.44 96 LYS A O 1
ATOM 778 N N . ILE A 1 97 ? -16.669 -16.786 19.931 1.00 80.06 97 ILE A N 1
ATOM 779 C CA . ILE A 1 97 ? -17.451 -17.814 19.221 1.00 80.06 97 ILE A CA 1
ATOM 780 C C . ILE A 1 97 ? -17.437 -19.179 19.938 1.00 80.06 97 ILE A C 1
ATOM 782 O O . ILE A 1 97 ? -18.530 -19.665 20.246 1.00 80.06 97 ILE A O 1
ATOM 786 N N . PRO A 1 98 ? -16.283 -19.785 20.289 1.00 74.69 98 PRO A N 1
ATOM 787 C CA . PRO A 1 98 ? -16.270 -21.076 20.978 1.00 74.69 98 PRO A CA 1
ATOM 788 C C . PRO A 1 98 ? -16.953 -21.016 22.353 1.00 74.69 98 PRO A C 1
ATOM 790 O O . PRO A 1 98 ? -17.735 -21.902 22.687 1.00 74.69 98 PRO A O 1
ATOM 793 N N . PHE A 1 99 ? -16.769 -19.939 23.125 1.00 76.62 99 PHE A N 1
ATOM 794 C CA . PHE A 1 99 ? -17.427 -19.793 24.431 1.00 76.62 99 PHE A CA 1
ATOM 795 C C . PHE A 1 99 ? -18.942 -19.589 24.321 1.00 76.62 99 PHE A C 1
ATOM 797 O O . PHE A 1 99 ? -19.694 -20.108 25.145 1.00 76.62 99 PHE A O 1
ATOM 804 N N . LYS A 1 100 ? -19.419 -18.869 23.296 1.00 67.88 100 LYS A N 1
ATOM 805 C CA . LYS A 1 100 ? -20.856 -18.750 22.998 1.00 67.88 100 LYS A CA 1
ATOM 806 C C . LYS A 1 100 ? -21.462 -20.099 22.626 1.00 67.88 100 LYS A C 1
ATOM 808 O O . LYS A 1 100 ? -22.581 -20.383 23.044 1.00 67.88 100 LYS A O 1
ATOM 813 N N . PHE A 1 101 ? -20.732 -20.910 21.866 1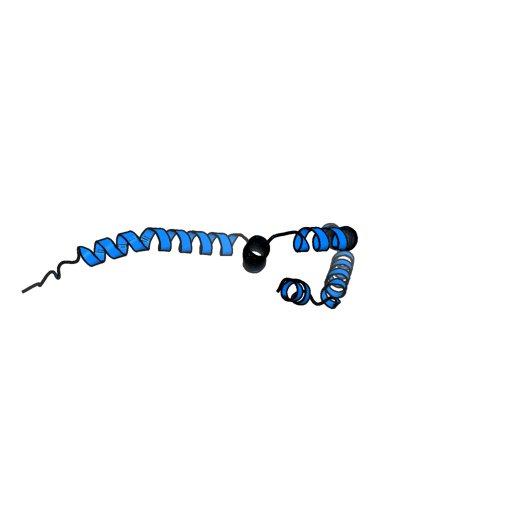.00 72.06 101 PHE A N 1
ATOM 814 C CA . PHE A 1 101 ? -21.178 -22.237 21.461 1.00 72.06 101 PHE A CA 1
ATOM 815 C C . PHE A 1 101 ? -21.292 -23.181 22.665 1.00 72.06 101 PHE A C 1
ATOM 817 O O . PHE A 1 101 ? -22.321 -23.824 22.846 1.00 72.06 101 PHE A O 1
ATOM 824 N N . VAL A 1 102 ? -20.297 -23.175 23.559 1.00 70.75 102 VAL A N 1
ATOM 825 C CA . VAL A 1 102 ? -20.338 -23.932 24.822 1.00 70.75 102 VAL A CA 1
ATOM 826 C C . VAL A 1 102 ? -21.475 -23.441 25.728 1.00 70.75 102 VAL A C 1
ATOM 828 O O . VAL A 1 102 ? -22.239 -24.249 26.246 1.00 70.75 102 VAL A O 1
ATOM 831 N N . ALA A 1 103 ? -21.659 -22.126 25.876 1.00 67.81 103 ALA A N 1
ATOM 832 C CA . ALA A 1 103 ? -22.760 -21.570 26.666 1.00 67.81 103 ALA A CA 1
ATOM 833 C C . ALA A 1 103 ? -24.146 -21.891 26.078 1.00 67.81 103 ALA A C 1
ATOM 835 O O . ALA A 1 103 ? -25.107 -22.041 26.828 1.00 67.81 103 ALA A O 1
ATOM 836 N N . TRP A 1 104 ? -24.269 -21.990 24.752 1.00 69.50 104 TRP A N 1
ATOM 837 C CA . TRP A 1 104 ? -25.494 -22.447 24.094 1.00 69.50 104 TRP A CA 1
ATOM 838 C C . TRP A 1 104 ? -25.735 -23.942 24.331 1.00 69.50 104 TRP A C 1
ATOM 840 O O . TRP A 1 104 ? -26.846 -24.319 24.686 1.00 69.50 104 TRP A O 1
ATOM 850 N N . PHE A 1 105 ? -24.690 -24.768 24.240 1.00 67.50 105 PHE A N 1
ATOM 851 C CA . PHE A 1 105 ? -24.770 -26.210 24.484 1.00 67.50 105 PHE A CA 1
ATOM 852 C C . PHE A 1 105 ? -25.144 -26.549 25.940 1.00 67.50 105 PHE A C 1
ATOM 854 O O . PHE 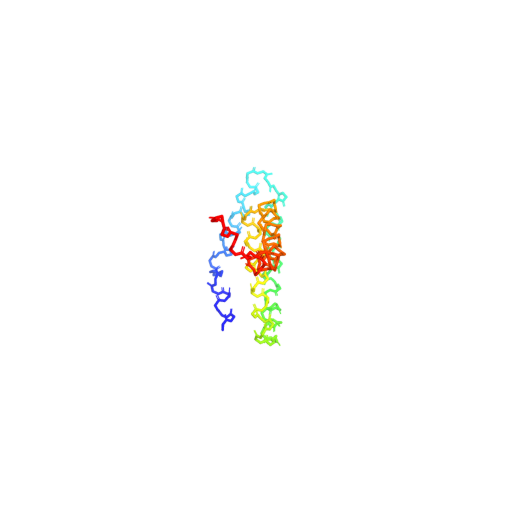A 1 105 ? -25.928 -27.459 26.186 1.00 67.50 105 PHE A O 1
ATOM 861 N N . PHE A 1 106 ? -24.640 -25.779 26.912 1.00 67.62 106 PHE A N 1
ATOM 862 C CA . PHE A 1 106 ? -24.951 -25.949 28.339 1.00 67.62 106 PHE A CA 1
ATOM 863 C C . PHE A 1 106 ? -26.195 -25.189 28.817 1.00 67.62 106 PHE A C 1
ATOM 865 O O . PHE A 1 106 ? -26.586 -25.334 29.978 1.00 67.62 106 PHE A O 1
ATOM 872 N N . ARG A 1 107 ? -26.862 -24.405 27.957 1.00 60.22 107 ARG A N 1
ATOM 873 C CA . ARG A 1 107 ? -28.198 -23.872 28.256 1.00 60.22 107 ARG A CA 1
ATOM 874 C C . ARG A 1 107 ? -29.220 -25.003 28.143 1.00 60.22 107 ARG A C 1
ATOM 876 O O . ARG A 1 107 ? -30.010 -25.071 27.207 1.00 60.22 107 ARG A O 1
ATOM 883 N N . VAL A 1 108 ? -29.226 -25.860 29.163 1.00 57.22 108 VAL A N 1
ATOM 884 C CA . VAL A 1 108 ? -30.396 -26.643 29.554 1.00 57.22 108 VAL A CA 1
ATOM 885 C C . VAL A 1 108 ? -31.563 -25.654 29.659 1.00 57.22 108 VAL A C 1
ATOM 887 O O . VAL A 1 108 ? -31.410 -24.621 30.324 1.00 57.22 108 VAL A O 1
ATOM 890 N N . PRO A 1 109 ? -32.705 -25.893 28.991 1.00 55.03 109 PRO A N 1
ATOM 891 C CA . PRO A 1 109 ? -33.867 -25.040 29.147 1.00 55.03 109 PRO A CA 1
ATOM 892 C C . PRO A 1 109 ? -34.290 -25.143 30.607 1.00 55.03 109 PRO A C 1
ATOM 894 O O . PRO A 1 109 ? -34.862 -26.145 31.032 1.00 55.03 109 PRO A O 1
ATOM 897 N N . ASN A 1 110 ? -33.965 -24.115 31.387 1.00 54.25 110 ASN A N 1
ATOM 898 C CA . ASN A 1 110 ? -34.441 -23.976 32.748 1.00 54.25 110 ASN A CA 1
ATOM 899 C C . ASN A 1 110 ? -35.943 -23.687 32.639 1.00 54.25 110 ASN A C 1
ATOM 901 O O . ASN A 1 110 ? -36.371 -22.532 32.576 1.00 54.25 110 ASN A O 1
ATOM 905 N N . ARG A 1 111 ? -36.731 -24.761 32.487 1.00 48.84 111 ARG A N 1
ATOM 906 C CA . ARG A 1 111 ? -38.181 -24.750 32.629 1.00 48.84 111 ARG A CA 1
ATOM 907 C C . ARG A 1 111 ? -38.445 -24.292 34.055 1.00 48.84 111 ARG A C 1
ATOM 909 O O . ARG A 1 111 ? -38.401 -25.086 34.984 1.00 48.84 111 ARG A O 1
ATOM 916 N N . ARG A 1 112 ? -38.697 -22.995 34.220 1.00 51.56 112 ARG A N 1
ATOM 917 C CA . ARG A 1 112 ? -39.544 -22.533 35.313 1.00 51.56 112 ARG A CA 1
ATOM 918 C C . ARG A 1 112 ? -40.936 -23.099 35.027 1.00 51.56 112 ARG A C 1
ATOM 920 O O . ARG A 1 112 ? -41.630 -22.576 34.158 1.00 51.56 112 ARG A O 1
ATOM 927 N N . ALA A 1 113 ? -41.260 -24.204 35.685 1.00 42.84 113 ALA A N 1
ATOM 928 C CA . ALA A 1 113 ? -42.605 -24.711 35.908 1.00 42.84 113 ALA A CA 1
ATOM 929 C C . ALA A 1 113 ? -42.656 -25.146 37.371 1.00 42.84 113 ALA A C 1
ATOM 931 O O . ALA A 1 113 ? -41.735 -25.896 37.767 1.00 42.84 113 ALA A O 1
#

Mean predicted aligned error: 13.43 Å

Solvent-accessible surface area (backbone atoms only — not comparable to full-atom values): 6360 Å² total; per-residue (Å²): 111,68,70,55,60,57,59,72,51,48,81,66,51,57,57,53,52,48,50,51,18,52,51,30,38,73,74,67,42,42,73,61,12,53,49,48,46,51,51,49,54,51,46,63,71,44,39,68,58,52,52,54,54,57,69,72,46,58,69,70,57,52,53,50,52,48,53,52,48,54,53,48,51,52,34,61,75,58,29,68,68,54,40,49,53,51,50,53,49,52,53,51,49,62,62,42,48,63,55,52,50,50,53,55,72,66,54,66,83,79,73,88,121

Secondary structure (DSSP, 8-state):
-HHHHHHTS-TTHHHHHHHHHHHHHHTT-HHHHHHHHHHHHHHHHHHHHHHHHHHTS-HHHHHHHHHHHHHHHHHHHH-HHHHHHHHHHHHHHHHHHHHHHHHHHT-------

Foldseek 3Di:
DVVVVVVVCPPVVLVVQLVVLVVCVVVVVPVVSCVSVVVSVVCVVCVVVVVVVLVPDDPVVNVVVVVVVVLVVVCVVCDVVSSVVVVVVVVVVVVCVVVVVVVVVPPPPPPPD

pLDDT: mean 74.91, std 12.33, range [39.94, 93.62]